Protein AF-A0A920Q9C5-F1 (afdb_monomer_lite)

Foldseek 3Di:
DVVVVCVVCVVVDVDDDDADADDADPVPRCVQVVCCLPPPQPVVCVVPVVDDSVLVNVVSVCSSDPDHDPPPPDPPVVVVVPVRHD

pLDDT: mean 77.95, std 18.87, range [38.41, 96.69]

Structure (mmCIF, N/CA/C/O backbone):
data_AF-A0A920Q9C5-F1
#
_entry.id   AF-A0A920Q9C5-F1
#
loop_
_atom_site.group_PDB
_atom_site.id
_atom_site.type_symbol
_atom_site.label_atom_id
_atom_site.label_alt_id
_atom_site.label_comp_id
_atom_site.label_asym_id
_atom_site.label_entity_id
_atom_site.label_seq_id
_atom_site.pdbx_PDB_ins_code
_atom_site.Cartn_x
_atom_site.Cartn_y
_atom_site.Cartn_z
_atom_site.occupancy
_atom_site.B_iso_or_equiv
_atom_site.auth_seq_id
_atom_site.auth_comp_id
_atom_site.auth_asym_id
_atom_site.auth_atom_id
_atom_site.pdbx_PDB_model_num
ATOM 1 N N . MET A 1 1 ? -25.323 -1.560 -1.672 1.00 70.88 1 MET A N 1
ATOM 2 C CA . MET A 1 1 ? -26.167 -2.713 -1.278 1.00 70.88 1 MET A CA 1
ATOM 3 C C . MET A 1 1 ? -26.009 -3.102 0.197 1.00 70.88 1 MET A C 1
ATOM 5 O O . MET A 1 1 ? -27.014 -3.323 0.855 1.00 70.88 1 MET A O 1
ATOM 9 N N . ILE A 1 2 ? -24.791 -3.111 0.754 1.00 82.06 2 ILE A N 1
ATOM 10 C CA . ILE A 1 2 ? -24.540 -3.508 2.155 1.00 82.06 2 ILE A CA 1
ATOM 11 C C . ILE A 1 2 ? -25.193 -2.600 3.221 1.00 82.06 2 ILE A C 1
ATOM 13 O O . ILE A 1 2 ? -25.614 -3.083 4.266 1.00 82.06 2 ILE A O 1
ATOM 17 N N . HIS A 1 3 ? -25.382 -1.308 2.926 1.00 83.88 3 HIS A N 1
ATOM 18 C CA . HIS A 1 3 ? -26.066 -0.354 3.813 1.00 83.88 3 HIS A CA 1
ATOM 19 C C . HIS A 1 3 ? -27.501 -0.780 4.178 1.00 83.88 3 HIS A C 1
ATOM 21 O O . HIS A 1 3 ? -27.916 -0.640 5.326 1.00 83.88 3 HIS A O 1
ATOM 27 N N . ASN A 1 4 ? -28.240 -1.363 3.227 1.00 89.56 4 ASN A N 1
ATOM 28 C CA . ASN A 1 4 ? -29.612 -1.813 3.471 1.00 89.56 4 ASN A CA 1
ATOM 29 C C . ASN A 1 4 ? -29.656 -2.990 4.453 1.00 89.56 4 ASN A C 1
ATOM 31 O O . ASN A 1 4 ? -30.589 -3.084 5.240 1.00 89.56 4 ASN A O 1
ATOM 35 N N . LEU A 1 5 ? -28.642 -3.861 4.442 1.00 88.25 5 LEU A N 1
ATOM 36 C CA . LEU A 1 5 ? -28.571 -5.009 5.348 1.00 88.25 5 LEU A CA 1
ATOM 37 C C . LEU A 1 5 ? -28.299 -4.574 6.792 1.00 88.25 5 LEU A C 1
ATOM 39 O O . LEU A 1 5 ? -28.959 -5.070 7.700 1.00 88.25 5 LEU A O 1
ATOM 43 N N . ILE A 1 6 ? -27.407 -3.597 6.989 1.00 89.56 6 ILE A N 1
ATOM 44 C CA . ILE A 1 6 ? -27.152 -3.003 8.312 1.00 89.56 6 ILE A CA 1
ATOM 45 C C . ILE A 1 6 ? -28.420 -2.313 8.835 1.00 89.56 6 ILE A C 1
ATOM 47 O O . ILE A 1 6 ? -28.791 -2.490 9.990 1.00 89.56 6 ILE A O 1
ATOM 51 N N . ARG A 1 7 ? -29.127 -1.563 7.976 1.00 89.69 7 ARG A N 1
ATOM 52 C CA . ARG A 1 7 ? -30.350 -0.843 8.362 1.00 89.69 7 ARG A CA 1
ATOM 53 C C . ARG A 1 7 ? -31.526 -1.771 8.691 1.00 89.69 7 ARG A C 1
ATOM 55 O O . ARG A 1 7 ? -32.286 -1.468 9.603 1.00 89.69 7 ARG A O 1
ATOM 62 N N . LEU A 1 8 ? -31.725 -2.846 7.927 1.00 94.75 8 LEU A N 1
ATOM 63 C CA . LEU A 1 8 ? -32.893 -3.730 8.064 1.00 94.75 8 LEU A CA 1
ATOM 64 C C . LEU A 1 8 ? -32.704 -4.843 9.101 1.00 94.75 8 LEU A C 1
ATOM 66 O O . LEU A 1 8 ? -33.687 -5.446 9.524 1.00 94.75 8 LEU A O 1
ATOM 70 N N . ALA A 1 9 ? -31.465 -5.156 9.482 1.00 92.44 9 ALA A N 1
ATOM 71 C CA . ALA A 1 9 ? -31.170 -6.223 10.433 1.00 92.44 9 ALA A CA 1
ATOM 72 C C . ALA A 1 9 ? -29.974 -5.879 11.343 1.00 92.44 9 ALA A C 1
ATOM 74 O O . ALA A 1 9 ? -28.991 -6.628 11.353 1.00 92.44 9 ALA A O 1
ATOM 75 N N . PRO A 1 10 ? -30.045 -4.776 12.113 1.00 87.31 10 PRO A N 1
ATOM 76 C CA . PRO A 1 10 ? -28.932 -4.323 12.949 1.00 87.31 10 PRO A CA 1
ATOM 77 C C . PRO A 1 10 ? -28.514 -5.366 13.997 1.00 87.31 10 PRO A C 1
ATOM 79 O O . PRO A 1 10 ? -27.328 -5.511 14.271 1.00 87.31 10 PRO A O 1
ATOM 82 N N . ASP A 1 11 ? -29.453 -6.180 14.491 1.00 93.12 11 ASP A N 1
ATOM 83 C CA . ASP A 1 11 ? -29.172 -7.241 15.472 1.00 93.12 11 ASP A CA 1
ATOM 84 C C . ASP A 1 11 ? -28.426 -8.448 14.874 1.00 93.12 11 ASP A C 1
ATOM 86 O O . ASP A 1 11 ? -27.909 -9.292 15.603 1.00 93.12 11 ASP A O 1
ATOM 90 N N . ARG A 1 12 ? -28.384 -8.565 13.539 1.00 91.56 12 ARG A N 1
ATOM 91 C CA . ARG A 1 12 ? -27.715 -9.671 12.827 1.00 91.56 12 ARG A CA 1
ATOM 92 C C . ARG A 1 12 ? -26.435 -9.239 12.122 1.00 91.56 12 ARG A C 1
ATOM 94 O O . ARG A 1 12 ? -25.561 -10.073 11.904 1.00 91.56 12 ARG A O 1
ATOM 101 N N . ILE A 1 13 ? -26.324 -7.967 11.741 1.00 87.44 13 ILE A N 1
ATOM 102 C CA . ILE A 1 13 ? -25.189 -7.422 10.992 1.00 87.44 13 ILE A CA 1
ATOM 103 C C . ILE A 1 13 ? -24.612 -6.242 11.773 1.00 87.44 13 ILE A C 1
ATOM 105 O O . ILE A 1 13 ? -25.031 -5.100 11.607 1.00 87.44 13 ILE A O 1
ATOM 109 N N . VAL A 1 14 ? -23.622 -6.539 12.615 1.00 86.12 14 VAL A N 1
ATOM 110 C CA . VAL A 1 14 ? -23.001 -5.569 13.535 1.00 86.12 14 VAL A CA 1
ATOM 111 C C . VAL A 1 14 ? -22.067 -4.593 12.805 1.00 86.12 14 VAL A C 1
ATOM 113 O O . VAL A 1 14 ? -21.892 -3.457 13.235 1.00 86.12 14 VAL A O 1
ATOM 116 N N . ALA A 1 15 ? -21.464 -5.016 11.688 1.00 83.44 15 ALA A N 1
ATOM 117 C CA . ALA A 1 15 ? -20.568 -4.191 10.881 1.00 83.44 15 ALA A CA 1
ATOM 118 C C . ALA A 1 15 ? -20.450 -4.715 9.442 1.00 83.44 15 ALA A C 1
ATOM 120 O O . ALA A 1 15 ? -20.760 -5.872 9.155 1.00 83.44 15 ALA A O 1
ATOM 121 N N . ALA A 1 16 ? -19.941 -3.868 8.545 1.00 82.75 16 ALA A N 1
ATOM 122 C CA . ALA A 1 16 ? -19.542 -4.266 7.202 1.00 82.75 16 ALA A CA 1
ATOM 123 C C . ALA A 1 16 ? -18.231 -3.601 6.782 1.00 82.75 16 ALA A C 1
ATOM 125 O O . ALA A 1 16 ? -17.990 -2.437 7.097 1.00 82.75 16 ALA A O 1
ATOM 126 N N . ALA A 1 17 ? -17.427 -4.329 6.009 1.00 80.50 17 ALA A N 1
ATOM 127 C CA . ALA A 1 17 ? -16.229 -3.814 5.361 1.00 80.50 17 ALA A CA 1
ATOM 128 C C . ALA A 1 17 ? -16.407 -3.875 3.839 1.00 80.50 17 ALA A C 1
ATOM 130 O O . ALA A 1 17 ? -16.788 -4.909 3.292 1.00 80.50 17 ALA A O 1
ATOM 131 N N . LEU A 1 18 ? -16.136 -2.764 3.154 1.00 75.06 18 LEU A N 1
ATOM 132 C CA . LEU A 1 18 ? -16.061 -2.741 1.696 1.00 75.06 18 LEU A CA 1
ATOM 133 C C . LEU A 1 18 ? -14.647 -3.135 1.278 1.00 75.06 18 LEU A C 1
ATOM 135 O O . LEU A 1 18 ? -13.693 -2.408 1.542 1.00 75.06 18 LEU A O 1
ATOM 139 N N . MET A 1 19 ? -14.537 -4.285 0.622 1.00 75.81 19 MET A N 1
ATOM 140 C CA . MET A 1 19 ? -13.307 -4.760 0.002 1.00 75.81 19 MET A CA 1
ATOM 141 C C . MET A 1 19 ? -13.522 -4.707 -1.507 1.00 75.81 19 MET A C 1
ATOM 143 O O . MET A 1 19 ? -14.371 -5.415 -2.047 1.00 75.81 19 MET A O 1
ATOM 147 N N . GLN A 1 20 ? -12.823 -3.796 -2.178 1.00 71.25 20 GLN A N 1
ATOM 148 C CA . GLN A 1 20 ? -12.768 -3.767 -3.635 1.00 71.25 20 GLN A CA 1
ATOM 149 C C . GLN A 1 20 ? -11.464 -4.444 -4.056 1.00 71.25 20 GLN A C 1
ATOM 151 O O . GLN A 1 20 ? -10.404 -4.003 -3.604 1.00 71.25 20 GLN A O 1
ATOM 156 N N . PRO A 1 21 ? -11.518 -5.506 -4.878 1.00 73.69 21 PRO A N 1
ATOM 157 C CA . PRO A 1 21 ? -10.302 -6.101 -5.400 1.00 73.69 21 PRO A CA 1
ATOM 158 C C . PRO A 1 21 ? -9.595 -5.096 -6.310 1.00 73.69 21 PRO A C 1
ATOM 160 O O . PRO A 1 21 ? -10.233 -4.315 -7.019 1.00 73.69 21 PRO A O 1
ATOM 163 N N . SER A 1 22 ? -8.266 -5.137 -6.314 1.00 77.38 22 SER A N 1
ATOM 164 C CA . SER A 1 22 ? -7.489 -4.435 -7.333 1.00 77.38 22 SER A CA 1
ATOM 165 C C . SER A 1 22 ? -7.543 -5.247 -8.626 1.00 77.38 22 SER A C 1
ATOM 167 O O . SER A 1 22 ? -7.246 -6.439 -8.620 1.00 77.38 22 SER A O 1
ATOM 169 N N . GLY A 1 23 ? -7.967 -4.624 -9.726 1.00 75.81 23 GLY A N 1
ATOM 170 C CA . GLY A 1 23 ? -8.063 -5.300 -11.021 1.00 75.81 23 GLY A CA 1
ATOM 171 C C . GLY A 1 23 ? -6.696 -5.735 -11.562 1.00 75.81 23 GLY A C 1
ATOM 172 O O . GLY A 1 23 ? -5.690 -5.065 -11.334 1.00 75.81 23 GLY A O 1
ATOM 173 N N . PHE A 1 24 ? -6.673 -6.835 -12.320 1.00 83.19 24 PHE A N 1
ATOM 174 C CA . PHE A 1 24 ? -5.497 -7.330 -13.038 1.00 83.19 24 PHE A CA 1
ATOM 175 C C . PHE A 1 24 ? -5.820 -7.470 -14.529 1.00 83.19 24 PHE A C 1
ATOM 177 O O . PHE A 1 24 ? -6.838 -8.056 -14.892 1.00 83.19 24 PHE A O 1
ATOM 184 N N . SER A 1 25 ? -4.939 -6.949 -15.383 1.00 81.75 25 SER A N 1
ATOM 185 C CA . SER A 1 25 ? -4.981 -7.144 -16.833 1.00 81.75 25 SER A CA 1
ATOM 186 C C . SER A 1 25 ? -3.625 -7.680 -17.302 1.00 81.75 25 SER A C 1
ATOM 188 O O . SER A 1 25 ? -2.613 -7.069 -16.952 1.00 81.75 25 SER A O 1
ATOM 190 N N . PRO A 1 26 ? -3.563 -8.772 -18.089 1.00 84.75 26 PRO A N 1
ATOM 191 C CA . PRO A 1 26 ? -2.303 -9.291 -18.626 1.00 84.75 26 PRO A CA 1
ATOM 192 C C . PRO A 1 26 ? -1.529 -8.251 -19.444 1.00 84.75 26 PRO A C 1
ATOM 194 O O . PRO A 1 26 ? -0.323 -8.097 -19.249 1.00 84.75 26 PRO A O 1
ATOM 197 N N . ASP A 1 27 ? -2.236 -7.481 -20.277 1.00 92.50 27 ASP A N 1
ATOM 198 C CA . ASP A 1 27 ? -1.648 -6.442 -21.133 1.00 92.50 27 ASP A CA 1
ATOM 199 C C . ASP A 1 27 ? -1.040 -5.295 -20.312 1.00 92.50 27 ASP A C 1
ATOM 201 O O . ASP A 1 27 ? -0.144 -4.590 -20.777 1.00 92.50 27 ASP A O 1
ATOM 205 N N . HIS A 1 28 ? -1.522 -5.092 -19.080 1.00 89.00 28 HIS A N 1
ATOM 206 C CA . HIS A 1 28 ? -1.113 -4.015 -18.171 1.00 89.00 28 HIS A CA 1
ATOM 207 C C . HIS A 1 28 ? -0.753 -4.558 -16.777 1.00 89.00 28 HIS A C 1
ATOM 209 O O . HIS A 1 28 ? -1.128 -3.995 -15.747 1.00 89.00 28 HIS A O 1
ATOM 215 N N . SER A 1 29 ? -0.012 -5.666 -16.733 1.00 83.94 29 SER A N 1
ATOM 216 C CA . SER A 1 29 ? 0.272 -6.415 -15.496 1.00 83.94 29 SER A CA 1
ATOM 217 C C . SER A 1 29 ? 1.061 -5.633 -14.433 1.00 83.94 29 SER A C 1
ATOM 219 O O . SER A 1 29 ? 0.950 -5.924 -13.244 1.00 83.94 29 SER A O 1
ATOM 221 N N . GLY A 1 30 ? 1.828 -4.615 -14.835 1.00 88.00 30 GLY A N 1
ATOM 222 C CA . GLY A 1 30 ? 2.595 -3.758 -13.925 1.00 88.00 30 GLY A CA 1
ATOM 223 C C . GLY A 1 30 ? 1.829 -2.556 -13.359 1.00 88.00 30 GLY A C 1
ATOM 224 O O . GLY A 1 30 ? 2.329 -1.903 -12.439 1.00 88.00 30 GLY A O 1
ATOM 225 N N . LEU A 1 31 ? 0.625 -2.269 -13.868 1.00 89.62 31 LEU A N 1
ATOM 226 C CA . LEU A 1 31 ? -0.099 -1.022 -13.596 1.00 89.62 31 LEU A CA 1
ATOM 227 C C . LEU A 1 31 ? -0.398 -0.827 -12.103 1.00 89.62 31 LEU A C 1
ATOM 229 O O . LEU A 1 31 ? -0.241 0.272 -11.576 1.00 89.62 31 LEU A O 1
ATOM 233 N N . PHE A 1 32 ? -0.762 -1.903 -11.399 1.00 88.75 32 PHE A N 1
ATOM 234 C CA . PHE A 1 32 ? -0.973 -1.867 -9.950 1.00 88.75 32 PHE A CA 1
ATOM 235 C C . PHE A 1 32 ? 0.280 -1.385 -9.207 1.00 88.75 32 PHE A C 1
ATOM 237 O O . PHE A 1 32 ? 0.201 -0.462 -8.399 1.00 88.75 32 PHE A O 1
ATOM 244 N N . TYR A 1 33 ? 1.445 -1.970 -9.496 1.00 91.19 33 TYR A N 1
ATOM 245 C CA . TYR A 1 33 ? 2.696 -1.604 -8.832 1.00 91.19 33 TYR A CA 1
ATOM 246 C C . TYR A 1 33 ? 3.112 -0.166 -9.168 1.00 91.19 33 TYR A C 1
ATOM 248 O O . TYR A 1 33 ? 3.433 0.615 -8.274 1.00 91.19 33 TYR A O 1
ATOM 256 N N . GLN A 1 34 ? 3.057 0.200 -10.449 1.00 93.38 34 GLN A N 1
ATOM 257 C CA . GLN A 1 34 ? 3.500 1.506 -10.950 1.00 93.38 34 GLN A CA 1
ATOM 258 C C . GLN A 1 34 ? 2.662 2.656 -10.383 1.00 93.38 34 GLN A C 1
ATOM 260 O O . GLN A 1 34 ? 3.218 3.655 -9.922 1.00 93.38 34 GLN A O 1
ATOM 265 N N . ASN A 1 35 ? 1.339 2.492 -10.339 1.00 92.94 35 ASN A N 1
ATOM 266 C CA . ASN A 1 35 ? 0.447 3.500 -9.768 1.00 92.94 35 ASN A CA 1
ATOM 267 C C . ASN A 1 35 ? 0.676 3.667 -8.263 1.00 92.94 35 ASN A C 1
ATOM 269 O O . ASN A 1 35 ? 0.656 4.784 -7.750 1.00 92.94 35 ASN A O 1
ATOM 273 N N . ASN A 1 36 ? 0.919 2.569 -7.544 1.00 93.56 36 ASN A N 1
ATOM 274 C CA . ASN A 1 36 ? 1.080 2.629 -6.097 1.00 93.56 36 ASN A CA 1
ATOM 275 C C . ASN A 1 36 ? 2.464 3.129 -5.671 1.00 93.56 36 ASN A C 1
ATOM 277 O O . ASN A 1 36 ? 2.536 3.880 -4.706 1.00 93.56 36 ASN A O 1
ATOM 281 N N . ILE A 1 37 ? 3.548 2.793 -6.379 1.00 95.62 37 ILE A N 1
ATOM 282 C CA . ILE A 1 37 ? 4.893 3.269 -6.012 1.00 95.62 37 ILE A CA 1
ATOM 283 C C . ILE A 1 37 ? 5.074 4.773 -6.269 1.00 95.62 37 ILE A C 1
ATOM 285 O O . ILE A 1 37 ? 5.888 5.413 -5.612 1.00 95.62 37 ILE A O 1
ATOM 289 N N . THR A 1 38 ? 4.306 5.337 -7.205 1.00 95.50 38 THR A N 1
ATOM 290 C CA . THR A 1 38 ? 4.368 6.761 -7.564 1.00 95.50 38 THR A CA 1
ATOM 291 C C . THR A 1 38 ? 3.300 7.590 -6.858 1.00 95.50 38 THR A C 1
ATOM 293 O O . THR A 1 38 ? 3.605 8.664 -6.351 1.00 95.50 38 THR A O 1
AT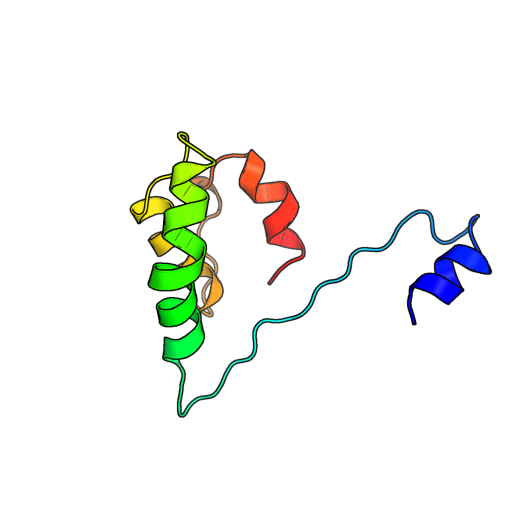OM 296 N N . GLY A 1 39 ? 2.057 7.104 -6.805 1.00 95.44 39 GLY A N 1
ATOM 297 C CA . GLY A 1 39 ? 0.925 7.864 -6.278 1.00 95.44 39 GLY A CA 1
ATOM 298 C C . GLY A 1 39 ? 0.643 7.631 -4.795 1.00 95.44 39 GLY A C 1
ATOM 299 O O . GLY A 1 39 ? 0.411 8.583 -4.060 1.00 95.44 39 GLY A O 1
ATOM 300 N N . TRP A 1 40 ? 0.635 6.374 -4.344 1.00 94.75 40 TRP A N 1
ATOM 301 C CA . TRP A 1 40 ? 0.177 6.023 -2.990 1.00 94.75 40 TRP A CA 1
ATOM 302 C C . TRP A 1 40 ? 1.308 5.908 -1.959 1.00 94.75 40 TRP A C 1
ATOM 304 O O . TRP A 1 40 ? 1.156 6.347 -0.820 1.00 94.75 40 TRP A O 1
ATOM 314 N N . GLY A 1 41 ? 2.440 5.324 -2.351 1.00 95.62 41 GLY A N 1
ATOM 315 C CA . GLY A 1 41 ? 3.567 5.002 -1.477 1.00 95.62 41 GLY A CA 1
ATOM 316 C C . GLY A 1 41 ? 4.218 6.223 -0.821 1.00 95.62 41 GLY A C 1
ATOM 317 O O . GLY A 1 41 ? 4.315 6.242 0.405 1.00 95.62 41 GLY A O 1
ATOM 318 N N . PRO A 1 42 ? 4.622 7.259 -1.583 1.00 96.69 42 PRO A N 1
ATOM 319 C CA . PRO A 1 42 ? 5.310 8.408 -0.998 1.00 96.69 42 PRO A CA 1
ATOM 320 C C . PRO A 1 42 ? 4.455 9.158 0.040 1.00 96.69 42 PRO A C 1
ATOM 322 O O . PRO A 1 42 ? 4.919 9.298 1.174 1.00 96.69 42 PRO A O 1
ATOM 325 N N . PRO A 1 43 ? 3.180 9.515 -0.241 1.00 96.69 43 PRO A N 1
ATOM 326 C CA . PRO A 1 43 ? 2.328 10.153 0.764 1.00 96.69 43 PRO A CA 1
ATOM 327 C C . P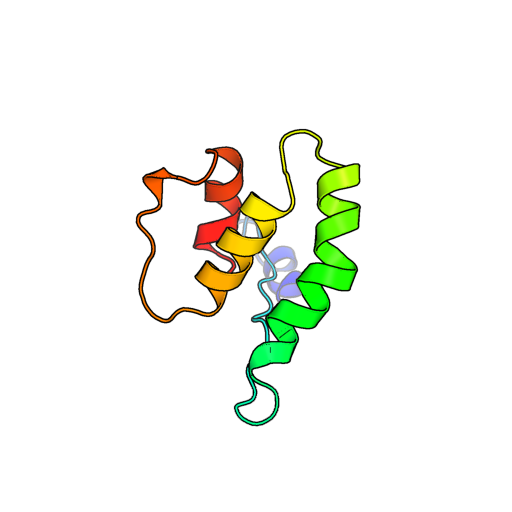RO A 1 43 ? 2.069 9.271 1.990 1.00 96.69 43 PRO A C 1
ATOM 329 O O . PRO A 1 43 ? 1.868 9.782 3.092 1.00 96.69 43 PRO A O 1
ATOM 332 N N . LEU A 1 44 ? 2.059 7.940 1.838 1.00 94.62 44 LEU A N 1
ATOM 333 C CA . LEU A 1 44 ? 1.939 7.037 2.981 1.00 94.62 44 LEU A CA 1
ATOM 334 C C . LEU A 1 44 ? 3.151 7.165 3.906 1.00 94.62 44 LEU A C 1
ATOM 336 O O . LEU A 1 44 ? 2.958 7.336 5.106 1.00 94.62 44 LEU A O 1
ATOM 340 N N . CYS A 1 45 ? 4.368 7.095 3.364 1.00 95.50 45 CYS A N 1
ATOM 341 C CA . CYS A 1 45 ? 5.600 7.225 4.144 1.00 95.50 45 CYS A CA 1
ATOM 342 C C . CYS A 1 45 ? 5.727 8.604 4.806 1.00 95.50 45 CYS A C 1
ATOM 344 O O . CYS A 1 45 ? 6.166 8.688 5.949 1.00 95.50 45 CYS A O 1
ATOM 346 N N . GLU A 1 46 ? 5.274 9.673 4.145 1.00 96.00 46 GLU A N 1
ATOM 347 C CA . GLU A 1 46 ? 5.219 11.018 4.741 1.00 96.00 46 GLU A CA 1
ATOM 348 C C . GLU A 1 46 ? 4.308 11.070 5.978 1.00 96.00 46 GLU A C 1
ATOM 350 O O . GLU A 1 46 ? 4.665 11.655 6.998 1.00 96.00 46 GLU A O 1
ATOM 355 N N . ASN A 1 47 ? 3.142 10.419 5.915 1.00 95.88 47 ASN A N 1
ATOM 356 C CA . ASN A 1 47 ? 2.178 10.385 7.020 1.00 95.88 47 ASN A CA 1
ATOM 357 C C . ASN A 1 47 ? 2.500 9.320 8.085 1.00 95.88 47 ASN A C 1
ATOM 359 O O . ASN A 1 47 ? 1.895 9.314 9.162 1.00 95.88 47 ASN A O 1
ATOM 363 N N . ARG A 1 48 ? 3.407 8.383 7.787 1.00 93.19 48 ARG A N 1
ATOM 364 C CA . ARG A 1 48 ? 3.757 7.236 8.633 1.00 93.19 48 ARG A CA 1
ATOM 365 C C . ARG A 1 48 ? 5.274 7.064 8.691 1.00 93.19 48 ARG A C 1
ATOM 367 O O . ARG A 1 48 ? 5.818 6.258 7.939 1.00 93.19 48 ARG A O 1
ATOM 374 N N . PRO A 1 49 ? 5.949 7.764 9.623 1.00 89.94 49 PRO A N 1
ATOM 375 C CA . PRO A 1 49 ? 7.408 7.730 9.749 1.00 89.94 49 PRO A CA 1
ATOM 376 C C . PRO A 1 49 ? 7.983 6.344 10.079 1.00 89.94 49 PRO A C 1
ATOM 378 O O . PRO A 1 49 ? 9.179 6.121 9.924 1.00 89.94 49 PRO A O 1
ATOM 381 N N . ASP A 1 50 ? 7.150 5.412 10.553 1.00 90.94 50 ASP A N 1
ATOM 382 C CA . ASP A 1 50 ? 7.511 4.013 10.798 1.00 90.9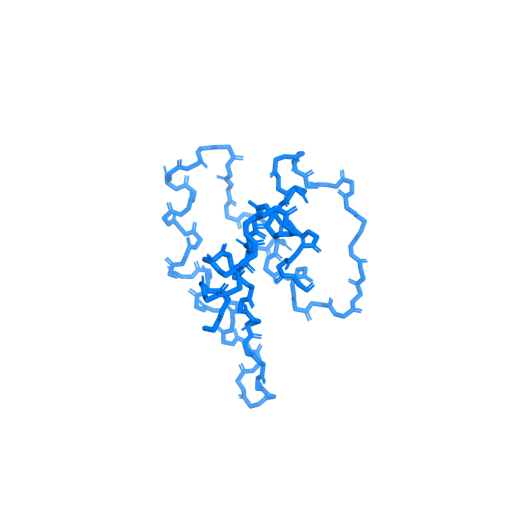4 50 ASP A CA 1
ATOM 383 C C . ASP A 1 50 ? 7.588 3.163 9.514 1.00 90.94 50 ASP A C 1
ATOM 385 O O . ASP A 1 50 ? 7.996 2.002 9.564 1.00 90.94 50 ASP A O 1
ATOM 389 N N . LEU A 1 51 ? 7.200 3.727 8.368 1.00 92.00 51 LEU A N 1
ATOM 390 C CA . LEU A 1 51 ? 7.224 3.081 7.061 1.00 92.00 51 LEU A CA 1
ATOM 391 C C . LEU A 1 51 ? 8.266 3.738 6.155 1.00 92.00 51 LEU A C 1
ATOM 393 O O . LEU A 1 51 ? 8.441 4.952 6.147 1.00 92.00 51 LEU A O 1
ATOM 397 N N . ASN A 1 52 ? 8.906 2.932 5.313 1.00 94.69 52 ASN A N 1
ATOM 398 C CA . ASN A 1 52 ? 9.780 3.406 4.246 1.00 94.69 52 ASN A CA 1
ATOM 399 C C . ASN A 1 52 ? 9.382 2.773 2.901 1.00 94.69 52 ASN A C 1
ATOM 401 O O . ASN A 1 52 ? 8.563 1.849 2.841 1.00 94.69 52 ASN A O 1
ATOM 405 N N . MET A 1 53 ? 9.974 3.268 1.813 1.00 95.88 53 MET A N 1
ATOM 406 C CA . MET A 1 53 ? 9.643 2.799 0.465 1.00 95.88 53 MET A CA 1
ATOM 407 C C . MET A 1 53 ? 10.055 1.343 0.199 1.00 95.88 53 MET A C 1
ATOM 409 O O . MET A 1 53 ? 9.468 0.715 -0.678 1.00 95.88 53 MET A O 1
ATOM 413 N N . GLU A 1 54 ? 10.996 0.776 0.961 1.00 95.31 54 GLU A N 1
ATOM 414 C CA . GLU A 1 54 ? 11.357 -0.648 0.866 1.00 95.31 54 GLU A CA 1
ATOM 415 C C . GLU A 1 54 ? 10.224 -1.535 1.397 1.00 95.31 54 GLU A C 1
ATOM 417 O O . GLU A 1 54 ? 9.817 -2.489 0.738 1.00 95.31 54 GLU A O 1
ATOM 422 N N . ILE A 1 55 ? 9.627 -1.165 2.535 1.00 93.50 55 ILE A N 1
ATOM 423 C CA . ILE A 1 55 ? 8.457 -1.859 3.093 1.00 93.50 55 ILE A CA 1
ATOM 424 C C . ILE A 1 55 ? 7.266 -1.761 2.129 1.00 93.50 55 ILE A C 1
ATOM 426 O O . ILE A 1 55 ? 6.552 -2.743 1.919 1.00 93.50 55 ILE A O 1
ATOM 430 N N . VAL A 1 56 ? 7.056 -0.588 1.521 1.00 93.44 56 VAL A N 1
ATOM 431 C CA . VAL A 1 56 ? 6.013 -0.384 0.500 1.00 93.44 56 VAL A CA 1
ATOM 432 C C . VAL A 1 56 ? 6.262 -1.269 -0.723 1.00 93.44 56 VAL A C 1
ATOM 434 O O . VAL A 1 56 ? 5.338 -1.924 -1.203 1.00 93.44 56 VAL A O 1
ATOM 437 N N . HIS A 1 57 ? 7.500 -1.322 -1.213 1.00 92.56 57 HIS A N 1
ATOM 438 C CA . HIS A 1 57 ? 7.891 -2.170 -2.336 1.00 92.56 57 HIS A CA 1
ATOM 439 C C . HIS A 1 57 ? 7.601 -3.651 -2.063 1.00 92.56 57 HIS A C 1
ATOM 441 O O . HIS A 1 57 ? 6.899 -4.300 -2.848 1.00 92.56 57 HIS A O 1
ATOM 447 N N . ASP A 1 58 ? 8.077 -4.163 -0.927 1.00 91.06 58 ASP A N 1
ATOM 448 C CA . ASP A 1 58 ? 7.883 -5.556 -0.522 1.00 91.06 58 ASP A CA 1
ATOM 449 C C . ASP A 1 58 ? 6.397 -5.900 -0.380 1.00 91.06 58 ASP A C 1
ATOM 451 O O . ASP A 1 58 ? 5.951 -6.958 -0.837 1.00 91.06 58 ASP A O 1
ATOM 455 N N . PHE A 1 59 ? 5.609 -4.986 0.195 1.00 88.94 59 PHE A N 1
ATOM 456 C CA . PHE A 1 59 ? 4.161 -5.130 0.310 1.00 88.94 59 PHE A CA 1
ATOM 457 C C . PHE A 1 59 ? 3.487 -5.248 -1.064 1.00 88.94 59 PHE A C 1
ATOM 459 O O . PHE A 1 59 ? 2.699 -6.169 -1.286 1.00 88.94 59 PHE A O 1
ATOM 466 N N . LEU A 1 60 ? 3.802 -4.355 -2.005 1.00 89.19 60 LEU A N 1
ATOM 467 C CA . LEU A 1 60 ? 3.170 -4.362 -3.327 1.00 89.19 60 LEU A CA 1
ATOM 468 C C . LEU A 1 60 ? 3.542 -5.614 -4.131 1.00 89.19 60 LEU A C 1
ATOM 470 O O . LEU A 1 60 ? 2.681 -6.194 -4.796 1.00 89.19 60 LEU A O 1
ATOM 474 N N . LEU A 1 61 ? 4.794 -6.074 -4.041 1.00 87.56 61 LEU A N 1
ATOM 475 C CA . LEU A 1 61 ? 5.208 -7.332 -4.666 1.00 87.56 61 LEU A CA 1
ATOM 476 C C . LEU A 1 61 ? 4.491 -8.541 -4.060 1.00 87.56 61 LEU A C 1
ATOM 478 O O . LEU A 1 61 ? 4.172 -9.484 -4.786 1.00 87.56 61 LEU A O 1
ATOM 482 N N . ALA A 1 62 ? 4.218 -8.521 -2.756 1.00 83.12 62 ALA A N 1
ATOM 483 C CA . ALA A 1 62 ? 3.443 -9.562 -2.091 1.00 83.12 62 ALA A CA 1
ATOM 484 C C . ALA A 1 62 ? 2.032 -9.692 -2.667 1.00 83.12 62 ALA A C 1
ATOM 486 O O . ALA A 1 62 ? 1.585 -10.803 -2.934 1.00 83.12 62 ALA A O 1
ATOM 487 N N . CYS A 1 63 ? 1.366 -8.562 -2.910 1.00 76.38 63 CYS A N 1
ATOM 488 C CA . CYS A 1 63 ? 0.003 -8.527 -3.438 1.00 76.38 63 CYS A CA 1
ATOM 489 C C . CYS A 1 63 ? -0.109 -9.050 -4.881 1.00 76.38 63 CYS A C 1
ATOM 491 O O . CYS A 1 63 ? -1.180 -9.494 -5.282 1.00 76.38 63 CYS A O 1
ATOM 493 N N . ILE A 1 64 ? 0.976 -9.010 -5.663 1.00 74.25 64 ILE A N 1
ATOM 494 C CA . ILE A 1 64 ? 0.984 -9.471 -7.064 1.00 74.25 64 ILE A CA 1
ATOM 495 C C . ILE A 1 64 ? 1.468 -10.927 -7.189 1.00 74.25 64 ILE A C 1
ATOM 497 O O . ILE A 1 64 ? 1.129 -11.628 -8.145 1.00 74.25 64 ILE A O 1
ATOM 501 N N . ARG A 1 65 ? 2.284 -11.416 -6.249 1.00 66.88 65 ARG A N 1
ATOM 502 C CA . ARG A 1 65 ? 2.860 -12.764 -6.326 1.00 66.88 65 ARG A CA 1
ATOM 503 C C . ARG A 1 65 ? 1.848 -13.805 -5.853 1.00 66.88 65 ARG A C 1
ATOM 505 O O . ARG A 1 65 ? 1.449 -13.830 -4.700 1.00 66.88 65 ARG A O 1
ATOM 512 N N . THR A 1 66 ? 1.555 -14.778 -6.711 1.00 55.56 66 THR A N 1
ATOM 513 C CA . THR A 1 66 ? 0.714 -15.955 -6.413 1.00 55.56 66 THR A CA 1
ATOM 514 C C . THR A 1 66 ? 1.323 -16.942 -5.402 1.00 55.56 66 THR A C 1
ATOM 516 O O . THR A 1 66 ? 0.757 -18.007 -5.163 1.00 55.56 66 THR A O 1
ATOM 519 N N . LYS A 1 67 ? 2.478 -16.625 -4.794 1.00 44.12 67 LYS A N 1
ATOM 520 C CA . LYS A 1 67 ? 3.111 -17.433 -3.741 1.00 44.12 67 LYS A CA 1
ATOM 521 C C . LYS A 1 67 ? 3.038 -16.697 -2.402 1.00 44.12 67 LYS A C 1
ATOM 523 O O . LYS A 1 67 ? 3.477 -15.549 -2.348 1.00 44.12 67 LYS A O 1
ATOM 528 N N . PRO A 1 68 ? 2.564 -17.347 -1.324 1.00 45.19 68 PRO A N 1
ATOM 529 C CA . PRO A 1 68 ? 2.465 -16.707 -0.020 1.00 45.19 68 PRO A CA 1
ATOM 530 C C . PRO A 1 68 ? 3.857 -16.344 0.504 1.00 45.19 68 PRO A C 1
ATOM 532 O O . PRO A 1 68 ? 4.787 -17.153 0.457 1.00 45.19 68 PRO A O 1
ATOM 535 N N . ILE A 1 69 ? 4.000 -15.123 1.014 1.00 49.44 69 ILE A N 1
ATOM 536 C CA . ILE A 1 69 ? 5.186 -14.711 1.768 1.00 49.44 69 ILE A CA 1
ATOM 537 C C . ILE A 1 69 ? 5.071 -15.267 3.191 1.00 49.44 69 ILE A C 1
ATOM 539 O O . ILE A 1 69 ? 3.978 -15.364 3.746 1.00 49.44 69 ILE A O 1
ATOM 543 N N . SER A 1 70 ? 6.202 -15.602 3.815 1.00 49.78 70 SER A N 1
ATOM 544 C CA . SER A 1 70 ? 6.248 -15.793 5.266 1.00 49.78 70 SER A CA 1
ATOM 545 C C . SER A 1 70 ? 5.921 -14.468 5.962 1.00 49.78 70 SER A C 1
ATOM 547 O O . SER A 1 70 ? 6.759 -13.570 6.028 1.00 49.78 70 SER A O 1
ATOM 549 N N . PHE A 1 71 ? 4.704 -14.360 6.499 1.00 50.47 71 PHE A N 1
ATOM 550 C CA . PHE A 1 71 ? 4.131 -13.181 7.168 1.00 50.47 71 PHE A CA 1
ATOM 551 C C . PHE A 1 71 ? 4.886 -12.691 8.419 1.00 50.47 71 PHE A C 1
ATOM 553 O O . PHE A 1 71 ? 4.489 -11.707 9.034 1.00 50.47 71 PHE A O 1
ATOM 560 N N . SER A 1 72 ? 5.987 -13.344 8.793 1.00 52.00 72 SER A N 1
ATOM 561 C CA . SER A 1 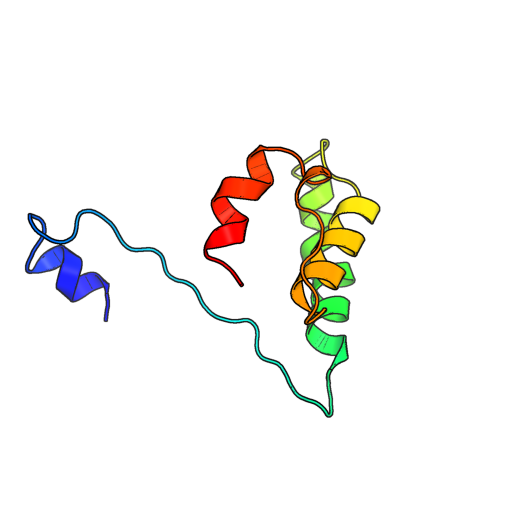72 ? 6.821 -13.022 9.955 1.00 52.00 72 SER A CA 1
ATOM 562 C C . SER A 1 72 ? 7.649 -11.737 9.826 1.00 52.00 72 SER A C 1
ATOM 564 O O . SER A 1 72 ? 8.281 -11.341 10.800 1.00 52.00 72 SER A O 1
ATOM 566 N N . ARG A 1 73 ? 7.673 -11.087 8.652 1.00 52.19 73 ARG A N 1
ATOM 567 C CA . ARG A 1 73 ? 8.457 -9.858 8.407 1.00 52.19 73 ARG A CA 1
ATOM 568 C C . ARG A 1 73 ? 7.643 -8.562 8.372 1.00 52.19 73 ARG A C 1
ATOM 570 O O . ARG A 1 73 ? 8.238 -7.499 8.246 1.00 52.19 73 ARG A O 1
ATOM 577 N N . LEU A 1 74 ? 6.314 -8.621 8.467 1.00 53.28 74 LEU A N 1
ATOM 578 C CA . LEU A 1 74 ? 5.476 -7.418 8.453 1.00 53.28 74 LEU A CA 1
ATOM 579 C C . LEU A 1 74 ? 5.210 -6.936 9.890 1.00 53.28 74 LEU A C 1
ATOM 581 O O . LEU A 1 74 ? 4.895 -7.763 10.749 1.00 53.28 74 LEU A O 1
ATOM 585 N N . PRO A 1 75 ? 5.300 -5.622 10.177 1.00 49.97 75 PRO A N 1
ATOM 586 C CA . PRO A 1 75 ? 4.961 -5.091 11.493 1.00 49.97 75 PRO A CA 1
ATOM 587 C C . PRO A 1 75 ? 3.502 -5.416 11.852 1.00 49.97 75 PRO A C 1
ATOM 589 O O . PRO A 1 75 ? 2.612 -5.399 10.999 1.00 49.97 75 PRO A O 1
ATOM 592 N N . ALA A 1 76 ? 3.252 -5.714 13.132 1.00 51.00 76 ALA A N 1
ATOM 593 C CA . ALA A 1 76 ? 1.993 -6.286 13.631 1.00 51.00 76 ALA A CA 1
ATOM 594 C C . ALA A 1 76 ? 0.731 -5.478 13.261 1.00 51.00 76 ALA A C 1
ATOM 596 O O . ALA A 1 76 ? -0.358 -6.039 13.147 1.00 51.00 76 ALA A O 1
ATOM 597 N N . ILE A 1 77 ? 0.869 -4.173 13.018 1.00 49.06 77 ILE A N 1
ATOM 598 C CA . ILE A 1 77 ? -0.246 -3.279 12.679 1.00 49.06 77 ILE A CA 1
ATOM 599 C C . ILE A 1 77 ? -0.749 -3.483 11.238 1.00 49.06 77 ILE A C 1
ATOM 601 O O . ILE A 1 77 ? -1.909 -3.198 10.941 1.00 49.06 77 ILE A O 1
ATOM 605 N N . THR A 1 78 ? 0.083 -4.024 10.346 1.00 48.44 78 THR A N 1
ATOM 606 C CA . THR A 1 78 ? -0.292 -4.330 8.955 1.00 48.44 78 THR A CA 1
ATOM 607 C C . THR A 1 78 ? -1.165 -5.591 8.876 1.00 48.44 78 THR A C 1
ATOM 609 O O . THR A 1 78 ? -1.981 -5.737 7.965 1.00 48.44 78 THR A O 1
ATOM 612 N N . TYR A 1 79 ? -1.062 -6.477 9.873 1.00 43.75 79 TYR A N 1
ATOM 613 C CA . TYR A 1 79 ? -1.698 -7.798 9.903 1.00 43.75 79 TYR A CA 1
ATOM 614 C C . TYR A 1 79 ? -3.237 -7.745 9.893 1.00 43.75 79 TYR A C 1
ATOM 616 O O . TYR A 1 79 ? -3.883 -8.524 9.193 1.00 43.75 79 TYR A O 1
ATOM 624 N N . ALA A 1 80 ? -3.838 -6.792 10.614 1.00 41.41 80 ALA A N 1
ATOM 625 C CA . ALA A 1 80 ? -5.296 -6.695 10.753 1.00 41.41 80 ALA A CA 1
ATOM 626 C C . ALA A 1 80 ? -6.012 -6.206 9.476 1.00 41.41 80 ALA A C 1
ATOM 628 O O . ALA A 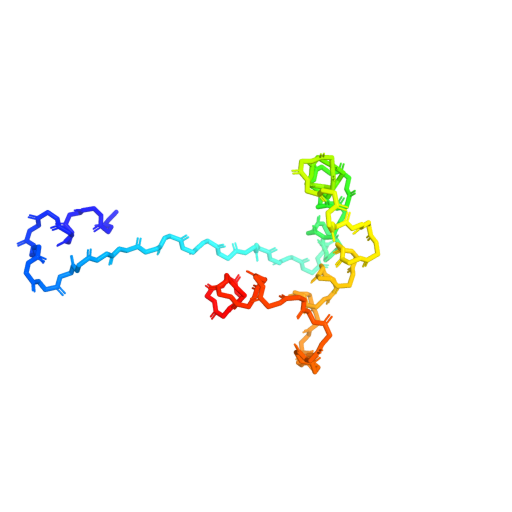1 80 ? -7.191 -6.498 9.285 1.00 41.41 80 ALA A O 1
ATOM 629 N N . ARG A 1 81 ? -5.308 -5.503 8.574 1.00 41.75 81 ARG A N 1
ATOM 630 C CA . ARG A 1 81 ? -5.836 -5.109 7.252 1.00 41.75 81 ARG A CA 1
ATOM 631 C C . ARG A 1 81 ? -5.535 -6.129 6.153 1.00 41.75 81 ARG A C 1
ATOM 633 O O . ARG A 1 81 ? -6.317 -6.244 5.215 1.00 41.75 81 ARG A O 1
ATOM 640 N N . TYR A 1 82 ? -4.446 -6.889 6.284 1.00 46.50 82 TYR A N 1
ATOM 641 C CA . TYR A 1 82 ? -3.940 -7.768 5.226 1.00 46.50 82 TYR A CA 1
ATOM 642 C C . TYR A 1 82 ? -4.858 -8.962 4.925 1.00 46.50 82 TYR A C 1
ATOM 644 O O . TYR A 1 82 ? -5.068 -9.304 3.768 1.00 46.50 82 TYR A O 1
ATOM 652 N N . LYS A 1 83 ? -5.461 -9.578 5.952 1.00 38.41 83 LYS A N 1
ATOM 653 C CA . LYS A 1 83 ? -6.266 -10.806 5.787 1.00 38.41 83 LYS A CA 1
ATOM 654 C C . LYS A 1 83 ? -7.578 -10.608 5.019 1.00 38.41 83 LYS A C 1
ATOM 656 O O . LYS A 1 83 ? -8.234 -11.586 4.680 1.00 38.41 83 LYS A O 1
ATOM 661 N N . HIS A 1 84 ? -7.984 -9.362 4.805 1.00 41.44 84 HIS A N 1
ATOM 662 C CA . HIS A 1 84 ? -9.268 -9.047 4.194 1.00 41.44 84 HIS A CA 1
ATOM 663 C C . HIS A 1 84 ? -9.144 -8.299 2.859 1.00 41.44 84 HIS A C 1
ATOM 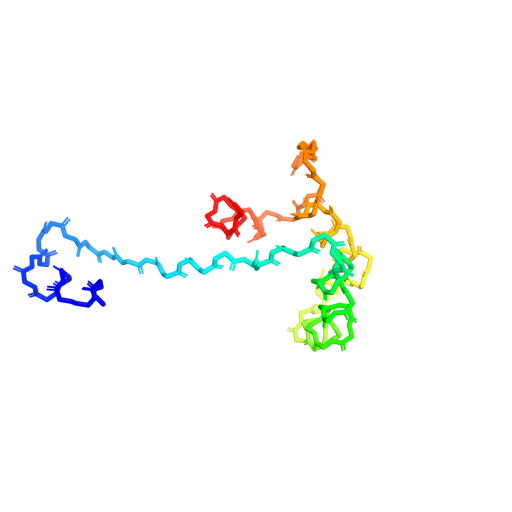665 O O . HIS A 1 84 ? -10.155 -8.164 2.182 1.00 41.44 84 HIS A O 1
ATOM 671 N N . GLN A 1 85 ? -7.947 -7.828 2.480 1.00 42.72 85 GLN A N 1
ATOM 672 C CA . GLN A 1 85 ? -7.724 -6.972 1.301 1.00 42.72 85 GLN A CA 1
ATOM 673 C C . GLN A 1 85 ? -7.098 -7.677 0.084 1.00 42.72 85 GLN A C 1
ATOM 675 O O . GLN A 1 85 ? -6.986 -7.042 -0.963 1.00 42.72 85 GLN A O 1
ATOM 680 N N . CYS A 1 86 ? -6.707 -8.950 0.192 1.00 40.91 86 CYS A N 1
ATOM 681 C CA . CYS A 1 86 ? -6.242 -9.780 -0.926 1.00 40.91 86 CYS A CA 1
ATOM 682 C C . CYS A 1 86 ? -7.131 -11.015 -1.071 1.00 40.91 86 CYS A C 1
ATOM 684 O O . CYS A 1 86 ? -7.443 -11.624 -0.021 1.00 40.91 86 CYS A O 1
#

Sequence (86 aa):
MIHNLIRLAPDRIVAAALMQPSGFSPDHSGLFYQNNITGWGPPLCENRPDLNMEIVHDFLLACIRTKPISFSRLPAITYARYKHQC

Secondary structure (DSSP, 8-state):
-HHHHHHH-TTT-------PPPP--GGGTTHHHHHIIIIIHHHHHHH-TT--HHHHHHHHHHHH-SS---GGGS-HHHHHHHHHH-

Radius of gyration: 16.27 Å; chains: 1; bounding box: 44×28×37 Å